Protein AF-A0A1L3JAL5-F1 (afdb_monomer_lite)

pLDDT: mean 81.58, std 18.2, range [36.97, 97.19]

Secondary structure (DSSP, 8-state):
------PPP-----------------------SPPPHHHHHHHHHHHHHHHHHHHHHTT-TTGGGS--HHHHHHHHHHHHHHHHHHHH---HHHHHHHHHHHHHHHHHHHHH-TTHHHHHHHHHHHHHHHHHHHHHHHHHHHHHHHHHHHHHHHHHHHHHHH--

Radius of gyration: 27.1 Å; chains: 1; bounding box: 84×47×68 Å

Foldseek 3Di:
DDDDDDDDDDDDDDPPPPPPPDPPPPPPDPPPDDDDPVLLLLLLLLLLLVVLLVCVVVVPPLSVVDDNSVPLSVVLNVLSLVVSCVVSVDDSVVSVVSSVVSNVVLVVCLVVDPPSSVVSVVSNVVSVVVSVVSVVVVVVVVVVVVVVVVVVVVVVVVVVVVPD

Sequence (164 aa):
MMILKTFIAALSLFPMAMQSNQTAGDAAPIISKPLTAAQQEKIYCVASIALVAAEQDRGIASALKYHDMRGEGKKWIGFAGEELMRETGEPREIIALYFKEAAEHLQRTSIDNANAQAYLDGQMDKCTKLMRTDLARDAEIQAQIEAQNEAAGDALAHEEEVNP

Organism: NCBI:txid1913578

Structure (mmCIF, N/CA/C/O backbone):
data_AF-A0A1L3JAL5-F1
#
_entry.id   AF-A0A1L3JAL5-F1
#
loop_
_atom_site.group_PDB
_atom_site.id
_atom_site.type_symbol
_atom_site.label_atom_id
_atom_site.label_alt_id
_atom_site.label_comp_id
_atom_site.label_asym_id
_atom_site.label_entity_id
_atom_site.label_seq_id
_atom_site.pdbx_PDB_ins_code
_atom_site.Cartn_x
_atom_site.Cartn_y
_atom_site.Cartn_z
_atom_site.occupancy
_atom_site.B_iso_or_equiv
_atom_site.auth_seq_id
_atom_site.auth_comp_id
_atom_site.auth_asym_id
_atom_site.auth_atom_id
_atom_site.pdbx_PDB_model_num
ATOM 1 N N . MET A 1 1 ? -68.517 -27.765 -14.836 1.00 37.94 1 MET A N 1
ATOM 2 C CA . MET A 1 1 ? -67.525 -27.854 -15.933 1.00 37.94 1 MET A CA 1
ATOM 3 C C . MET A 1 1 ? -68.025 -26.983 -17.078 1.00 37.94 1 MET A C 1
ATOM 5 O O . MET A 1 1 ? -69.144 -27.216 -17.491 1.00 37.94 1 MET A O 1
ATOM 9 N N . MET A 1 2 ? -67.357 -25.978 -17.634 1.00 38.16 2 MET A N 1
ATOM 10 C CA . MET A 1 2 ? -66.197 -25.156 -17.283 1.00 38.16 2 MET A CA 1
ATOM 11 C C . MET A 1 2 ? -66.199 -24.016 -18.340 1.00 38.16 2 MET A C 1
ATOM 13 O O . MET A 1 2 ? -66.322 -24.316 -19.520 1.00 38.16 2 MET A O 1
ATOM 17 N N . ILE A 1 3 ? -66.112 -22.752 -17.892 1.00 46.41 3 ILE A N 1
ATOM 18 C CA . ILE A 1 3 ? -65.303 -21.639 -18.458 1.00 46.41 3 ILE A CA 1
ATOM 19 C C . ILE A 1 3 ? -65.584 -21.281 -19.938 1.00 46.41 3 ILE A C 1
ATOM 21 O O . ILE A 1 3 ? -65.122 -21.951 -20.849 1.00 46.41 3 ILE A O 1
ATOM 25 N N . LEU A 1 4 ? -66.437 -20.308 -20.279 1.00 36.97 4 LEU A N 1
ATOM 26 C CA . LEU A 1 4 ? -66.393 -18.846 -20.066 1.00 36.97 4 LEU A CA 1
ATOM 27 C C . LEU A 1 4 ? -65.267 -18.101 -20.825 1.00 36.97 4 LEU A C 1
ATOM 29 O O . LEU A 1 4 ? -64.168 -17.924 -20.319 1.00 36.97 4 LEU A O 1
ATOM 33 N N . LYS A 1 5 ? -65.677 -17.569 -21.988 1.00 42.06 5 LYS A N 1
ATOM 34 C CA . LYS A 1 5 ? -65.348 -16.265 -22.602 1.00 42.06 5 LYS A CA 1
ATOM 35 C C . LYS A 1 5 ? -63.899 -15.980 -23.019 1.00 42.06 5 LYS A C 1
ATOM 37 O O . LYS A 1 5 ? -63.065 -15.520 -22.252 1.00 42.06 5 LYS A O 1
ATOM 42 N N . THR A 1 6 ? -63.717 -16.113 -24.330 1.00 51.53 6 THR A N 1
ATOM 43 C CA . THR A 1 6 ? -62.989 -15.232 -25.254 1.00 51.53 6 THR A CA 1
ATOM 44 C C . THR A 1 6 ? -62.647 -13.857 -24.660 1.00 51.53 6 THR A C 1
ATOM 46 O O . THR A 1 6 ? -63.522 -13.003 -24.507 1.00 51.53 6 THR A O 1
ATOM 49 N N . PHE A 1 7 ? -61.368 -13.634 -24.352 1.00 47.28 7 PHE A N 1
ATOM 50 C CA . PHE A 1 7 ? -60.843 -12.310 -24.025 1.00 47.28 7 PHE A CA 1
ATOM 51 C C . PHE A 1 7 ? -60.511 -11.557 -25.313 1.00 47.28 7 PHE A C 1
ATOM 53 O O . PHE A 1 7 ? -59.681 -11.976 -26.118 1.00 47.28 7 PHE A O 1
ATOM 60 N N . ILE A 1 8 ? -61.229 -10.452 -25.492 1.00 49.31 8 ILE A N 1
ATOM 61 C CA . ILE A 1 8 ? -61.067 -9.461 -26.548 1.00 49.31 8 ILE A CA 1
ATOM 62 C C . ILE A 1 8 ? -59.840 -8.602 -26.238 1.00 49.31 8 ILE A C 1
ATOM 64 O O . ILE A 1 8 ? -59.616 -8.187 -25.101 1.00 49.31 8 ILE A O 1
ATOM 68 N N . ALA A 1 9 ? -59.073 -8.347 -27.293 1.00 46.75 9 ALA A N 1
ATOM 69 C CA . ALA A 1 9 ? -57.946 -7.440 -27.348 1.00 46.75 9 ALA A CA 1
ATOM 70 C C . ALA A 1 9 ? -58.306 -6.028 -26.859 1.00 46.75 9 ALA A C 1
ATOM 72 O O . ALA A 1 9 ? -59.256 -5.415 -27.341 1.00 46.75 9 ALA A O 1
ATOM 73 N N . ALA A 1 10 ? -57.478 -5.481 -25.975 1.00 48.25 10 ALA A N 1
ATOM 74 C CA . ALA A 1 10 ? -57.377 -4.048 -25.747 1.00 48.25 10 ALA A CA 1
ATOM 75 C C . ALA A 1 10 ? -55.887 -3.702 -25.649 1.00 48.25 10 ALA A C 1
ATOM 77 O O . ALA A 1 10 ? -55.278 -3.782 -24.586 1.00 48.25 10 ALA A O 1
ATOM 78 N N . LEU A 1 11 ? -55.299 -3.377 -26.805 1.00 49.72 11 LEU A N 1
ATOM 79 C CA . LEU A 1 11 ? -54.024 -2.674 -26.897 1.00 49.72 11 LEU A CA 1
ATOM 80 C C . LEU A 1 11 ? -54.200 -1.289 -26.260 1.00 49.72 11 LEU A C 1
ATOM 82 O O . LEU A 1 11 ? -54.747 -0.382 -26.885 1.00 49.72 11 LEU A O 1
ATOM 86 N N . SER A 1 12 ? -53.734 -1.122 -25.026 1.00 48.75 12 SER A N 1
ATOM 87 C CA . SER A 1 12 ? -53.469 0.193 -24.451 1.00 48.75 12 SER A CA 1
ATOM 88 C C . SER A 1 12 ? -52.024 0.587 -24.753 1.00 48.75 12 SER A C 1
ATOM 90 O O . SER A 1 12 ? -51.060 -0.024 -24.296 1.00 48.75 12 SER A O 1
ATOM 92 N N . LEU A 1 13 ? -51.902 1.628 -25.574 1.00 55.03 13 LEU A N 1
ATOM 93 C CA . LEU A 1 13 ? -50.692 2.403 -25.805 1.00 55.03 13 LEU A CA 1
ATOM 94 C C . LEU A 1 13 ? -50.213 3.004 -24.477 1.00 55.03 13 LEU A C 1
ATOM 96 O O . LEU A 1 13 ? -50.735 4.023 -24.030 1.00 55.03 13 LEU A O 1
ATOM 100 N N . PHE A 1 14 ? -49.209 2.389 -23.859 1.00 53.28 14 PHE A N 1
ATOM 101 C CA . PHE A 1 14 ? -48.370 3.065 -22.876 1.00 53.28 14 PHE A CA 1
ATOM 102 C C . PHE A 1 14 ? -47.156 3.649 -23.606 1.00 53.28 14 PHE A C 1
ATOM 104 O O . PHE A 1 14 ? -46.330 2.880 -24.103 1.00 53.28 14 PHE A O 1
ATOM 111 N N . PRO A 1 15 ? -46.992 4.982 -23.681 1.00 47.75 15 PRO A N 1
ATOM 112 C CA . PRO A 1 15 ? -45.692 5.545 -23.984 1.00 47.75 15 PRO A CA 1
ATOM 113 C C . PRO A 1 15 ? -44.798 5.287 -22.766 1.00 47.75 15 PRO A C 1
ATOM 115 O O . PRO A 1 15 ? -44.938 5.923 -21.722 1.00 47.75 15 PRO A O 1
ATOM 118 N N . MET A 1 16 ? -43.888 4.321 -22.887 1.00 52.97 16 MET A N 1
ATOM 119 C CA . MET A 1 16 ? -42.738 4.207 -21.994 1.00 52.97 16 MET A CA 1
ATOM 120 C C . MET A 1 16 ? -41.869 5.447 -22.225 1.00 52.97 16 MET A C 1
ATOM 122 O O . MET A 1 16 ? -41.031 5.487 -23.124 1.00 52.97 16 MET A O 1
ATOM 126 N N . ALA A 1 17 ? -42.098 6.494 -21.435 1.00 52.72 17 ALA A N 1
ATOM 127 C CA . ALA A 1 17 ? -41.107 7.537 -21.252 1.00 52.72 17 ALA A CA 1
ATOM 128 C C . ALA A 1 17 ? -39.913 6.894 -20.535 1.00 52.72 17 ALA A C 1
ATOM 130 O O . ALA A 1 17 ? -39.958 6.632 -19.335 1.00 52.72 17 ALA A O 1
ATOM 131 N N . MET A 1 18 ? -38.861 6.597 -21.297 1.00 55.19 18 MET A N 1
ATOM 132 C CA . MET A 1 18 ? -37.518 6.336 -20.786 1.00 55.19 18 MET A CA 1
ATOM 133 C C . MET A 1 18 ? -37.082 7.558 -19.967 1.00 55.19 18 MET A C 1
ATOM 135 O O . MET A 1 18 ? -36.601 8.543 -20.521 1.00 55.19 18 MET A O 1
ATOM 139 N N . GLN A 1 19 ? -37.282 7.531 -18.650 1.00 47.56 19 GLN A N 1
ATOM 140 C CA . GLN A 1 19 ? -36.637 8.480 -17.749 1.00 47.56 19 GLN A CA 1
ATOM 141 C C . GLN A 1 19 ? -35.174 8.053 -17.610 1.00 47.56 19 GLN A C 1
ATOM 143 O O . GLN A 1 19 ? -34.798 7.241 -16.769 1.00 47.56 19 GLN A O 1
ATOM 148 N N . SER A 1 20 ? -34.348 8.585 -18.504 1.00 47.59 20 SER A N 1
ATOM 149 C CA . SER A 1 20 ? -32.899 8.604 -18.384 1.00 47.59 20 SER A CA 1
ATOM 150 C C . SER A 1 20 ? -32.518 9.478 -17.188 1.00 47.59 20 SER A C 1
ATOM 152 O O . SER A 1 20 ? -32.327 10.683 -17.335 1.00 47.59 20 SER A O 1
ATOM 154 N N . ASN A 1 21 ? -32.406 8.888 -15.998 1.00 47.84 21 ASN A N 1
ATOM 155 C CA . ASN A 1 21 ? -31.746 9.546 -14.874 1.00 47.84 21 ASN A CA 1
ATOM 156 C C . ASN A 1 21 ? -30.228 9.370 -15.034 1.00 47.84 21 ASN A C 1
ATOM 158 O O . ASN A 1 21 ? -29.596 8.578 -14.343 1.00 47.84 21 ASN A O 1
ATOM 162 N N . GLN A 1 22 ? -29.665 10.043 -16.035 1.00 52.12 22 GLN A N 1
ATOM 163 C CA . GLN A 1 22 ? -28.223 10.160 -16.219 1.00 52.12 22 GLN A CA 1
ATOM 164 C C . GLN A 1 22 ? -27.831 11.613 -15.981 1.00 52.12 22 GLN A C 1
ATOM 166 O O . GLN A 1 22 ? -27.620 12.377 -16.917 1.00 52.12 22 GLN A O 1
ATOM 171 N N . THR A 1 23 ? -27.711 11.998 -14.715 1.00 44.84 23 THR A N 1
ATOM 172 C CA . THR A 1 23 ? -26.739 13.028 -14.354 1.00 44.84 23 THR A CA 1
ATOM 173 C C . THR A 1 23 ? -25.432 12.306 -14.075 1.00 44.84 23 THR A C 1
ATOM 175 O O . THR A 1 23 ? -25.099 11.999 -12.932 1.00 44.84 23 THR A O 1
ATOM 178 N N . ALA A 1 24 ? -24.721 11.981 -15.156 1.00 46.75 24 ALA A N 1
ATOM 179 C CA . ALA A 1 24 ? -23.288 11.768 -15.093 1.00 46.75 24 ALA A CA 1
ATOM 180 C C . ALA A 1 24 ? -22.681 13.095 -14.622 1.00 46.75 24 ALA A C 1
ATOM 182 O O . ALA A 1 24 ? -22.552 14.049 -15.388 1.00 46.75 24 ALA A O 1
ATOM 183 N N . GLY A 1 25 ? -22.421 13.184 -13.319 1.00 42.88 25 GLY A N 1
ATOM 184 C CA . GLY A 1 25 ? -21.579 14.219 -12.754 1.00 42.88 25 GLY A CA 1
ATOM 185 C C . GLY A 1 25 ? -20.157 13.955 -13.213 1.00 42.88 25 GLY A C 1
ATOM 186 O O . GLY A 1 25 ? -19.394 13.310 -12.508 1.00 42.88 25 GLY A O 1
ATOM 187 N N . ASP A 1 26 ? -19.819 14.456 -14.397 1.00 43.47 26 ASP A N 1
ATOM 188 C CA . ASP A 1 26 ? -18.454 14.553 -14.917 1.00 43.47 26 ASP A CA 1
ATOM 189 C C . ASP A 1 26 ? -17.714 15.719 -14.232 1.00 43.47 26 ASP A C 1
ATOM 191 O O . ASP A 1 26 ? -17.069 16.561 -14.853 1.00 43.47 26 ASP A O 1
ATOM 195 N N . ALA A 1 27 ? -17.873 15.823 -12.910 1.00 49.62 27 ALA A N 1
ATOM 196 C CA . ALA A 1 27 ? -16.993 16.640 -12.106 1.00 49.62 27 ALA A CA 1
ATOM 197 C C . ALA A 1 27 ? -15.739 15.800 -11.904 1.00 49.62 27 ALA A C 1
ATOM 199 O O . ALA A 1 27 ? -15.755 14.830 -11.142 1.00 49.62 27 ALA A O 1
ATOM 200 N N . ALA A 1 28 ? -14.668 16.159 -12.616 1.00 55.56 28 ALA A N 1
ATOM 201 C CA . ALA A 1 28 ? -13.343 15.659 -12.299 1.00 55.56 28 ALA A CA 1
ATOM 202 C C . ALA A 1 28 ? -13.156 15.765 -10.774 1.00 55.56 28 ALA A C 1
ATOM 204 O O . ALA A 1 28 ? -13.438 16.829 -10.208 1.00 55.56 28 ALA A O 1
ATOM 205 N N . PRO A 1 29 ? -12.776 14.672 -10.102 1.00 53.91 29 PRO A N 1
ATOM 206 C CA . PRO A 1 29 ? -12.691 14.644 -8.657 1.00 53.91 29 PRO A CA 1
ATOM 207 C C . PRO A 1 29 ? -11.795 15.776 -8.161 1.00 53.91 29 PRO A C 1
ATOM 209 O O . PRO A 1 29 ? -10.609 15.841 -8.483 1.00 53.91 29 PRO A O 1
ATOM 212 N N . ILE A 1 30 ? -12.388 16.709 -7.415 1.00 55.38 30 ILE A N 1
ATOM 213 C CA . ILE A 1 30 ? -11.647 17.814 -6.823 1.00 55.38 30 ILE A CA 1
ATOM 214 C C . ILE A 1 30 ? -10.854 17.213 -5.669 1.00 55.38 30 ILE A C 1
ATOM 216 O O . ILE A 1 30 ? -11.399 17.002 -4.591 1.00 55.38 30 ILE A O 1
ATOM 220 N N . ILE A 1 31 ? -9.576 16.919 -5.914 1.00 58.38 31 ILE A N 1
ATOM 221 C CA . ILE A 1 31 ? -8.588 16.642 -4.869 1.00 58.38 31 ILE A CA 1
ATOM 222 C C . ILE A 1 31 ? -8.575 17.870 -3.957 1.00 58.38 31 ILE A C 1
ATOM 224 O O . ILE A 1 31 ? -8.039 18.921 -4.314 1.00 58.38 31 ILE A O 1
ATOM 228 N N . SER A 1 32 ? -9.266 17.779 -2.821 1.00 60.47 32 SER A N 1
ATOM 229 C CA . SER A 1 32 ? -9.644 18.965 -2.053 1.00 60.47 32 SER A CA 1
ATOM 230 C C . SER A 1 32 ? -8.508 19.451 -1.155 1.00 60.47 32 SER A C 1
ATOM 232 O O . SER A 1 32 ? -8.491 20.616 -0.747 1.00 60.47 32 SER A O 1
ATOM 234 N N . LYS A 1 33 ? -7.534 18.575 -0.864 1.00 71.25 33 LYS A N 1
ATOM 235 C CA . LYS A 1 33 ? -6.388 18.869 0.001 1.00 71.25 33 LYS A CA 1
ATOM 236 C C . LYS A 1 33 ? -5.100 18.216 -0.506 1.00 71.25 33 LYS A C 1
ATOM 238 O O . LYS A 1 33 ? -5.127 17.066 -0.942 1.00 71.25 33 LYS A O 1
ATOM 243 N N . PRO A 1 34 ? -3.953 18.910 -0.404 1.00 83.31 34 PRO A N 1
ATOM 244 C CA . PRO A 1 34 ? -2.664 18.306 -0.703 1.00 83.31 34 PRO A CA 1
ATOM 245 C C . PRO A 1 34 ? -2.356 17.183 0.295 1.00 83.31 34 PRO A C 1
ATOM 247 O O . PRO A 1 34 ? -2.468 17.364 1.508 1.00 83.31 34 PRO A O 1
ATOM 250 N N . LEU A 1 35 ? -1.940 16.031 -0.231 1.00 90.75 35 LEU A N 1
ATOM 251 C CA . LEU A 1 35 ? -1.523 14.877 0.562 1.00 90.75 35 LEU A CA 1
ATOM 252 C C . LEU A 1 35 ? -0.208 15.166 1.293 1.00 90.75 35 LEU A C 1
ATOM 254 O O . LEU A 1 35 ? 0.718 15.740 0.713 1.00 90.75 35 LEU A O 1
ATOM 258 N N . THR A 1 36 ? -0.092 14.708 2.538 1.00 95.56 36 THR A N 1
ATOM 259 C CA . THR A 1 36 ? 1.182 14.730 3.272 1.00 95.56 36 THR A CA 1
ATOM 260 C C . THR A 1 36 ? 2.184 13.742 2.668 1.00 95.56 36 THR A C 1
ATOM 262 O O . THR A 1 36 ? 1.802 12.809 1.961 1.00 95.56 36 THR A O 1
ATOM 265 N N . ALA A 1 37 ? 3.475 13.894 2.980 1.00 94.75 37 ALA A N 1
ATOM 266 C CA . ALA A 1 37 ? 4.508 12.973 2.496 1.00 94.75 37 ALA A CA 1
ATOM 267 C C . ALA A 1 37 ? 4.232 11.510 2.898 1.00 94.75 37 ALA A C 1
ATOM 269 O O . ALA A 1 37 ? 4.385 10.611 2.077 1.00 94.75 37 ALA A O 1
ATOM 270 N N . ALA A 1 38 ? 3.749 11.278 4.124 1.00 94.75 38 ALA A N 1
ATOM 271 C CA . ALA A 1 38 ? 3.401 9.939 4.599 1.00 94.75 38 ALA A CA 1
ATOM 272 C C . ALA A 1 38 ? 2.200 9.343 3.842 1.00 94.75 38 ALA A C 1
ATOM 274 O O . ALA A 1 38 ? 2.194 8.159 3.514 1.00 94.75 38 ALA A O 1
ATOM 275 N N . GLN A 1 39 ? 1.198 10.164 3.514 1.00 96.06 39 GLN A N 1
ATOM 276 C CA . GLN A 1 39 ? 0.037 9.726 2.731 1.00 96.06 39 GLN A CA 1
ATOM 277 C C . GLN A 1 39 ? 0.432 9.385 1.294 1.00 96.06 39 GLN A C 1
ATOM 279 O O . GLN A 1 39 ? 0.024 8.348 0.776 1.00 96.06 39 GLN A O 1
ATOM 284 N N . GLN A 1 40 ? 1.269 10.220 0.672 1.00 95.56 40 GLN A N 1
ATOM 285 C CA . GLN A 1 40 ? 1.818 9.956 -0.660 1.00 95.56 40 GLN A CA 1
ATOM 286 C C .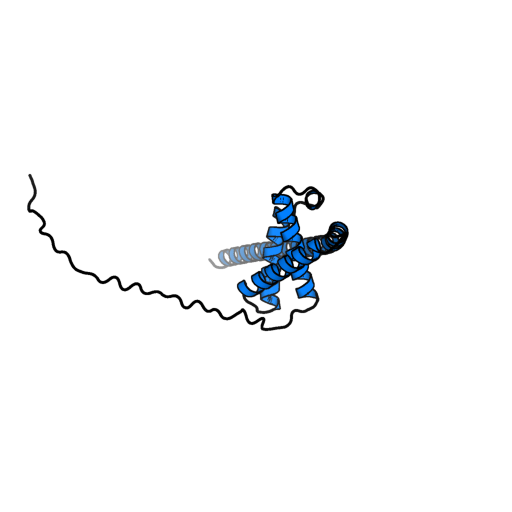 GLN A 1 40 ? 2.630 8.656 -0.677 1.00 95.56 40 GLN A C 1
ATOM 288 O O . GLN A 1 40 ? 2.447 7.833 -1.571 1.00 95.56 40 GLN A O 1
ATOM 293 N N . GLU A 1 41 ? 3.477 8.434 0.332 1.00 95.38 41 GLU A N 1
ATOM 294 C CA . GLU A 1 41 ? 4.246 7.196 0.477 1.00 95.38 41 GLU A CA 1
ATOM 295 C C . GLU A 1 41 ? 3.331 5.973 0.636 1.00 95.38 41 GLU A C 1
ATOM 297 O O . GLU A 1 41 ? 3.518 4.975 -0.062 1.00 95.38 41 GLU A O 1
ATOM 302 N N . LYS A 1 42 ? 2.299 6.057 1.487 1.00 97.00 42 LYS A N 1
ATOM 303 C CA . LYS A 1 42 ? 1.325 4.971 1.674 1.00 97.00 42 LYS A CA 1
ATOM 304 C C . LYS A 1 42 ? 0.586 4.647 0.372 1.00 97.00 42 LYS A C 1
ATOM 306 O O . LYS A 1 42 ? 0.504 3.478 0.001 1.00 97.00 42 LYS A O 1
ATOM 311 N N . ILE A 1 43 ? 0.123 5.664 -0.359 1.00 96.75 43 ILE A N 1
ATOM 312 C CA . ILE A 1 43 ? -0.517 5.522 -1.679 1.00 96.75 43 ILE A CA 1
ATOM 313 C C . ILE A 1 43 ? 0.422 4.840 -2.678 1.00 96.75 43 ILE A C 1
ATOM 315 O O . ILE A 1 43 ?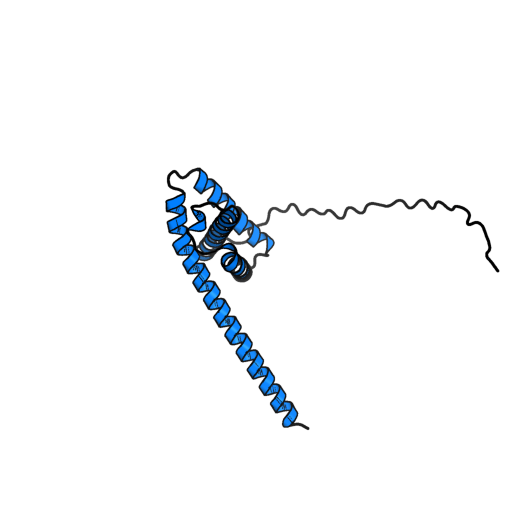 0.027 3.895 -3.363 1.00 96.75 43 ILE A O 1
ATOM 319 N N . TYR A 1 44 ? 1.679 5.276 -2.731 1.00 95.19 44 TYR A N 1
ATOM 320 C CA . TYR A 1 44 ? 2.677 4.706 -3.628 1.00 95.19 44 TYR A CA 1
ATOM 321 C C . TYR A 1 44 ? 2.989 3.242 -3.299 1.00 95.19 44 TYR A C 1
ATOM 323 O O . TYR A 1 44 ? 3.136 2.402 -4.193 1.00 95.19 44 TYR A O 1
ATOM 331 N N . CYS A 1 45 ? 3.044 2.909 -2.010 1.00 96.94 45 CYS A N 1
ATOM 332 C CA . CYS A 1 45 ? 3.263 1.543 -1.572 1.00 96.94 45 CYS A CA 1
ATOM 333 C C . CYS A 1 45 ? 2.071 0.626 -1.831 1.00 96.94 45 CYS A C 1
ATOM 335 O O . CYS A 1 45 ? 2.277 -0.502 -2.278 1.00 96.94 45 CYS A O 1
ATOM 337 N N . VAL A 1 46 ? 0.842 1.110 -1.642 1.00 97.19 46 VAL A N 1
ATOM 338 C CA . VAL A 1 46 ? -0.370 0.394 -2.061 1.00 97.19 46 VAL A CA 1
ATOM 339 C C . VAL A 1 46 ? -0.305 0.063 -3.551 1.00 97.19 46 VAL A C 1
ATOM 341 O O . VAL A 1 46 ? -0.491 -1.092 -3.932 1.00 97.19 46 VAL A O 1
ATOM 344 N N . ALA A 1 47 ? 0.022 1.045 -4.390 1.00 95.12 47 ALA A N 1
ATOM 345 C CA . ALA A 1 47 ? 0.120 0.845 -5.830 1.00 95.12 47 ALA A CA 1
ATOM 346 C C . ALA A 1 47 ? 1.227 -0.154 -6.222 1.00 95.12 47 ALA A C 1
ATOM 348 O O . ALA A 1 47 ? 1.007 -1.009 -7.080 1.00 95.12 47 ALA A O 1
ATOM 349 N N . SER A 1 48 ? 2.386 -0.100 -5.558 1.00 94.25 48 SER A N 1
ATOM 350 C CA . SER A 1 48 ? 3.498 -1.038 -5.786 1.00 94.25 48 SER A CA 1
ATOM 351 C C . SER A 1 48 ? 3.106 -2.479 -5.444 1.00 94.25 48 SER A C 1
ATOM 353 O O . SER A 1 48 ? 3.342 -3.394 -6.232 1.00 94.25 48 SER A O 1
ATOM 355 N N . ILE A 1 49 ? 2.446 -2.681 -4.299 1.00 95.56 49 ILE A N 1
ATOM 356 C CA . ILE A 1 49 ? 1.977 -4.002 -3.864 1.00 95.56 49 ILE A CA 1
ATOM 357 C C . ILE A 1 49 ? 0.887 -4.531 -4.800 1.00 95.56 49 ILE A C 1
ATOM 359 O O . ILE A 1 49 ? 0.928 -5.701 -5.179 1.00 95.56 49 ILE A O 1
ATOM 363 N N . ALA A 1 50 ? -0.054 -3.680 -5.218 1.00 93.62 50 ALA A N 1
ATOM 364 C CA . ALA A 1 50 ? -1.097 -4.053 -6.168 1.00 93.62 50 ALA A CA 1
ATOM 365 C C . ALA A 1 50 ? -0.517 -4.478 -7.528 1.00 93.62 50 ALA A C 1
ATOM 367 O O . ALA A 1 50 ? -0.968 -5.468 -8.105 1.00 93.62 50 ALA A O 1
ATOM 368 N N . LEU A 1 51 ? 0.508 -3.770 -8.018 1.00 91.19 51 LEU A N 1
ATOM 369 C CA . LEU A 1 51 ? 1.203 -4.126 -9.253 1.00 91.19 51 LEU A CA 1
ATOM 370 C C . LEU A 1 51 ? 1.883 -5.494 -9.132 1.00 91.19 51 LEU A C 1
ATOM 372 O O . LEU A 1 51 ? 1.665 -6.357 -9.980 1.00 91.19 51 LEU A O 1
ATOM 376 N N . VAL A 1 52 ? 2.638 -5.726 -8.053 1.00 93.06 52 VAL A N 1
ATOM 377 C CA . VAL A 1 52 ? 3.283 -7.025 -7.806 1.00 93.06 52 VAL A CA 1
ATOM 378 C C . VAL A 1 52 ? 2.250 -8.144 -7.683 1.00 93.06 52 VAL A C 1
ATOM 380 O O . VAL A 1 52 ? 2.437 -9.198 -8.283 1.00 93.06 52 VAL A O 1
ATOM 383 N N . ALA A 1 53 ? 1.141 -7.930 -6.971 1.00 94.12 53 ALA A N 1
ATOM 384 C CA . ALA A 1 53 ? 0.068 -8.918 -6.868 1.00 94.12 53 ALA A CA 1
ATOM 385 C C . ALA A 1 53 ? -0.513 -9.276 -8.249 1.00 94.12 53 ALA A C 1
ATOM 387 O O . ALA A 1 53 ? -0.649 -10.456 -8.575 1.00 94.12 53 ALA A O 1
ATOM 388 N N . ALA A 1 54 ? -0.771 -8.276 -9.098 1.00 92.06 54 ALA A N 1
ATOM 389 C CA . ALA A 1 54 ? -1.251 -8.494 -10.462 1.00 92.06 54 ALA A CA 1
ATOM 390 C C . ALA A 1 54 ? -0.219 -9.225 -11.345 1.00 92.06 54 ALA A C 1
ATOM 392 O O . ALA A 1 54 ? -0.574 -10.041 -12.197 1.00 92.06 54 ALA A O 1
ATOM 393 N N . GLU A 1 55 ? 1.074 -8.963 -11.157 1.00 92.31 55 GLU A N 1
ATOM 394 C CA . GLU A 1 55 ? 2.145 -9.690 -11.840 1.00 92.31 55 GLU A CA 1
ATOM 395 C C . GLU A 1 55 ? 2.290 -11.135 -11.337 1.00 92.31 55 GLU A C 1
ATOM 397 O O . GLU A 1 55 ? 2.544 -12.039 -12.139 1.00 92.31 55 GLU A O 1
ATOM 402 N N . GLN A 1 56 ? 2.066 -11.383 -10.043 1.00 94.31 56 GLN A N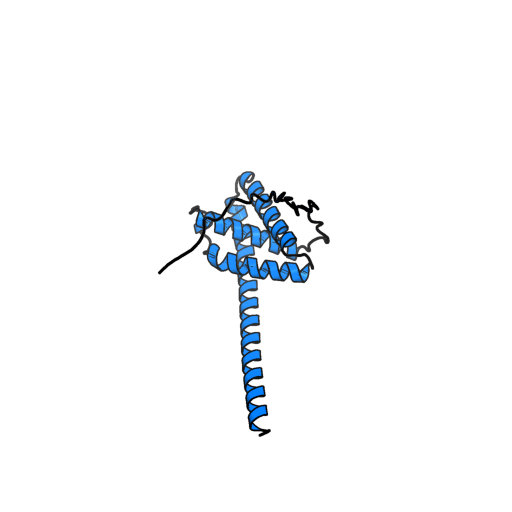 1
ATOM 403 C CA . GLN A 1 56 ? 2.008 -12.729 -9.466 1.00 94.31 56 GLN A CA 1
ATOM 404 C C . GLN A 1 56 ? 0.819 -13.526 -10.012 1.00 94.31 56 GLN A C 1
ATOM 406 O O . GLN A 1 56 ? 0.980 -14.706 -10.327 1.00 94.31 56 GLN A O 1
ATOM 411 N N . ASP A 1 57 ? -0.348 -12.897 -10.185 1.00 94.56 57 ASP A N 1
ATOM 412 C CA . ASP A 1 57 ? -1.514 -13.509 -10.845 1.00 94.56 57 ASP A CA 1
ATOM 413 C C . ASP A 1 57 ? -1.214 -13.907 -12.295 1.00 94.56 57 ASP A C 1
ATOM 415 O O . ASP A 1 57 ? -1.674 -14.940 -12.781 1.00 94.56 57 ASP A O 1
ATOM 419 N N . ARG A 1 58 ? -0.386 -13.116 -12.983 1.00 93.88 58 ARG A N 1
ATOM 420 C CA . ARG A 1 58 ? 0.075 -13.388 -14.353 1.00 93.88 58 ARG A CA 1
ATOM 421 C C . ARG A 1 58 ? 1.252 -14.367 -14.426 1.00 93.88 58 ARG A C 1
ATOM 423 O O . ARG A 1 58 ? 1.689 -14.690 -15.528 1.00 93.88 58 ARG A O 1
ATOM 430 N N . GLY A 1 59 ? 1.783 -14.822 -13.290 1.00 94.25 59 GLY A N 1
ATOM 431 C CA . GLY A 1 59 ? 2.917 -15.746 -13.232 1.00 94.25 59 GLY A CA 1
ATOM 432 C C . GLY A 1 59 ? 4.254 -15.136 -13.670 1.00 94.25 59 GLY A C 1
ATOM 433 O O . GLY A 1 59 ? 5.133 -15.857 -14.141 1.00 94.25 59 GLY A O 1
ATOM 434 N N . ILE A 1 60 ? 4.426 -13.816 -13.545 1.00 91.25 60 ILE A N 1
ATOM 435 C CA . ILE A 1 60 ? 5.672 -13.140 -13.919 1.00 91.25 60 ILE A CA 1
ATOM 436 C C . ILE A 1 60 ? 6.785 -13.522 -12.933 1.00 91.25 60 ILE A C 1
ATOM 438 O O . ILE A 1 60 ? 6.701 -13.260 -11.735 1.00 91.25 60 ILE A O 1
ATOM 442 N N . ALA A 1 61 ? 7.864 -14.119 -13.447 1.00 90.50 61 ALA A N 1
ATOM 443 C CA . ALA A 1 61 ? 8.924 -14.712 -12.629 1.00 90.50 61 ALA A CA 1
ATOM 444 C C . ALA A 1 61 ? 9.618 -13.729 -11.669 1.00 90.50 61 ALA A C 1
ATOM 446 O O . ALA A 1 61 ? 10.057 -14.137 -10.596 1.00 90.50 61 ALA A O 1
ATOM 447 N N . SER A 1 62 ? 9.734 -12.447 -12.028 1.00 88.19 62 SER A N 1
ATOM 448 C CA . SER A 1 62 ? 10.283 -11.425 -11.130 1.00 88.19 62 SER A CA 1
ATOM 449 C C . SER A 1 62 ? 9.377 -11.157 -9.928 1.00 88.19 62 SER A C 1
ATOM 451 O O . SER A 1 62 ? 9.877 -11.085 -8.809 1.00 88.19 62 SER A O 1
ATOM 453 N N . ALA A 1 63 ? 8.061 -11.085 -10.132 1.00 91.19 63 ALA A N 1
ATOM 454 C CA . ALA A 1 63 ? 7.085 -10.824 -9.076 1.00 91.19 63 ALA A CA 1
ATOM 455 C C . ALA A 1 63 ? 6.908 -12.011 -8.115 1.00 91.19 63 ALA A C 1
ATOM 457 O O . ALA A 1 63 ? 6.645 -11.832 -6.925 1.00 91.19 63 ALA A O 1
ATOM 458 N N . LEU A 1 64 ? 7.113 -13.237 -8.607 1.00 92.94 64 LEU A N 1
ATOM 459 C CA . LEU A 1 64 ? 7.062 -14.459 -7.795 1.00 92.94 64 LEU A CA 1
ATOM 460 C C . LEU A 1 64 ? 8.220 -14.583 -6.785 1.00 92.94 64 LEU A C 1
ATOM 462 O O . LEU A 1 64 ? 8.201 -15.488 -5.956 1.00 92.94 64 LEU A O 1
ATOM 466 N N . LYS A 1 65 ? 9.226 -13.699 -6.838 1.00 91.38 65 LYS A N 1
ATOM 467 C CA . LYS A 1 65 ? 10.306 -13.640 -5.838 1.00 91.38 65 LYS A CA 1
ATOM 468 C C . LYS A 1 65 ? 9.864 -12.983 -4.531 1.00 91.38 65 LYS A C 1
ATOM 470 O O . LYS A 1 65 ? 10.468 -13.238 -3.491 1.00 91.38 65 LYS A O 1
ATOM 475 N N . TYR A 1 66 ? 8.854 -12.116 -4.586 1.00 89.75 66 TYR A N 1
ATOM 476 C CA . TYR A 1 66 ? 8.283 -11.501 -3.395 1.00 89.75 66 TYR A CA 1
ATOM 477 C C . TYR A 1 66 ? 7.365 -12.491 -2.669 1.00 89.75 66 TYR A C 1
ATOM 479 O O . TYR A 1 66 ? 6.918 -13.486 -3.240 1.00 89.75 66 TYR A O 1
ATOM 487 N N . HIS A 1 67 ? 7.056 -12.198 -1.404 1.00 88.94 67 HIS A N 1
ATOM 488 C CA . HIS A 1 67 ? 6.006 -12.919 -0.681 1.00 88.94 67 HIS A CA 1
ATOM 489 C C . HIS A 1 67 ? 4.655 -12.800 -1.417 1.00 88.94 67 HIS A C 1
ATOM 491 O O . HIS A 1 67 ? 4.491 -11.918 -2.260 1.00 88.94 67 HIS A O 1
ATOM 497 N N . ASP A 1 68 ? 3.692 -13.677 -1.124 1.00 89.69 68 ASP A N 1
ATOM 498 C CA . ASP A 1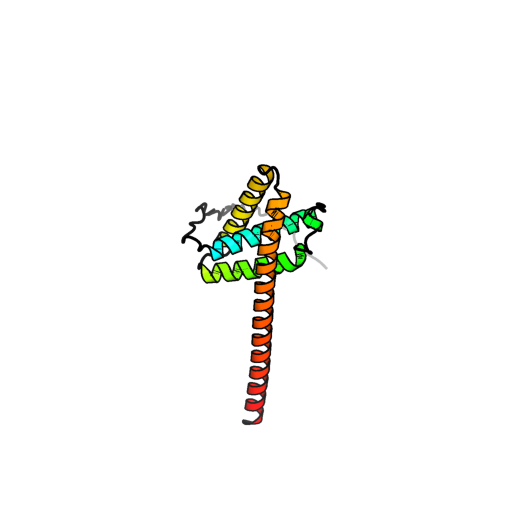 68 ? 2.385 -13.647 -1.790 1.00 89.69 68 ASP A CA 1
ATOM 499 C C . ASP A 1 68 ? 1.623 -12.357 -1.447 1.00 89.69 68 ASP A C 1
ATOM 501 O O . ASP A 1 68 ? 1.095 -12.188 -0.347 1.00 89.69 68 ASP A O 1
ATOM 505 N N . MET A 1 69 ? 1.570 -11.436 -2.409 1.00 94.00 69 MET A N 1
ATOM 506 C CA . MET A 1 69 ? 0.931 -10.131 -2.260 1.00 94.00 69 MET A CA 1
ATOM 507 C C . MET A 1 69 ? -0.565 -10.174 -2.588 1.00 94.00 69 MET A C 1
ATOM 509 O O . MET A 1 69 ? -1.281 -9.220 -2.293 1.00 94.00 69 MET A O 1
ATOM 513 N N . ARG A 1 70 ? -1.081 -11.269 -3.157 1.00 92.38 70 ARG A N 1
ATOM 514 C CA . ARG A 1 70 ? -2.501 -11.374 -3.544 1.00 92.38 70 ARG A CA 1
ATOM 515 C C . ARG A 1 70 ? -3.415 -11.443 -2.325 1.00 92.38 70 ARG A C 1
ATOM 517 O O . ARG A 1 70 ? -4.509 -10.882 -2.331 1.00 92.38 70 ARG A O 1
ATOM 524 N N . GLY A 1 71 ? -2.957 -12.126 -1.275 1.00 91.75 71 GLY A N 1
ATOM 525 C CA . GLY A 1 71 ? -3.673 -12.260 -0.008 1.00 91.75 71 GLY A CA 1
ATOM 526 C C . GLY A 1 71 ? -3.447 -11.070 0.921 1.00 91.75 71 GLY A C 1
ATOM 527 O O . GLY A 1 71 ? -4.375 -10.310 1.201 1.00 91.75 71 GLY A O 1
ATOM 528 N N . GLU A 1 72 ? -2.213 -10.914 1.410 1.00 90.69 72 GLU A N 1
ATOM 529 C CA . GLU A 1 72 ? -1.864 -9.864 2.380 1.00 90.69 72 GLU A CA 1
ATOM 530 C C . GLU A 1 72 ? -2.043 -8.461 1.799 1.00 90.69 72 GLU A C 1
ATOM 532 O O . GLU A 1 72 ? -2.634 -7.599 2.449 1.00 90.69 72 GLU A O 1
ATOM 537 N N . GLY A 1 73 ? -1.631 -8.256 0.544 1.00 93.06 73 GLY A N 1
ATOM 538 C CA . GLY A 1 73 ? -1.785 -6.973 -0.132 1.00 93.06 73 GLY A CA 1
ATOM 539 C C . GLY A 1 73 ? -3.247 -6.557 -0.242 1.00 93.06 73 GLY A C 1
ATOM 540 O O . GLY A 1 73 ? -3.578 -5.420 0.072 1.00 93.06 73 GLY A O 1
ATOM 541 N N . LYS A 1 74 ? -4.162 -7.477 -0.575 1.00 92.44 74 LYS A N 1
ATOM 542 C CA . LYS A 1 74 ? -5.601 -7.165 -0.631 1.00 92.44 74 LYS A CA 1
ATOM 543 C C . LYS A 1 74 ? -6.155 -6.708 0.721 1.00 92.44 74 LYS A C 1
ATOM 545 O O . LYS A 1 74 ? -6.937 -5.759 0.755 1.00 92.44 74 LYS A O 1
ATOM 550 N N . LYS A 1 75 ? -5.763 -7.369 1.817 1.00 93.81 75 LYS A N 1
ATOM 551 C CA . LYS A 1 75 ? -6.169 -6.968 3.175 1.00 93.81 75 LYS A CA 1
ATOM 552 C C . LYS A 1 75 ? -5.663 -5.565 3.492 1.00 93.81 75 LYS A C 1
ATOM 554 O O . LYS A 1 75 ? -6.441 -4.705 3.894 1.00 93.81 75 LYS A O 1
ATOM 559 N N . TRP A 1 76 ? -4.380 -5.321 3.239 1.00 95.50 76 TRP A N 1
ATOM 560 C CA . TRP A 1 76 ? -3.768 -4.036 3.543 1.00 95.50 76 TRP A CA 1
ATOM 561 C C . TRP A 1 76 ? -4.304 -2.893 2.686 1.00 95.50 76 TRP A C 1
ATOM 563 O O . TRP A 1 76 ? -4.496 -1.806 3.206 1.00 95.50 76 TRP A O 1
ATOM 573 N N . ILE A 1 77 ? -4.617 -3.117 1.407 1.00 95.19 77 ILE A N 1
ATOM 574 C CA . ILE A 1 77 ? -5.240 -2.093 0.551 1.00 95.19 77 ILE A CA 1
ATOM 575 C C . ILE A 1 77 ? -6.590 -1.642 1.124 1.00 95.19 77 ILE A C 1
ATOM 577 O O . ILE A 1 77 ? -6.893 -0.450 1.089 1.00 95.19 77 ILE A O 1
ATOM 581 N N . GLY A 1 78 ? -7.384 -2.573 1.669 1.00 94.69 78 GLY A N 1
ATOM 582 C CA . GLY A 1 78 ? -8.625 -2.244 2.376 1.00 94.69 78 GLY A CA 1
ATOM 583 C C . GLY A 1 78 ? -8.361 -1.340 3.581 1.00 94.69 78 GLY A C 1
ATOM 584 O O . GLY A 1 78 ? -8.856 -0.216 3.622 1.00 94.69 78 GLY A O 1
ATOM 585 N N . PHE A 1 79 ? -7.495 -1.797 4.490 1.00 95.75 79 PHE A N 1
ATOM 586 C CA . PHE A 1 79 ? -7.096 -1.052 5.688 1.00 95.75 79 PHE A CA 1
ATOM 587 C C . PHE A 1 79 ? -6.516 0.338 5.365 1.00 95.75 79 PHE A C 1
ATOM 589 O O . PHE A 1 79 ? -6.952 1.353 5.904 1.00 95.75 79 PHE A O 1
ATOM 596 N N . ALA A 1 80 ? -5.552 0.410 4.446 1.00 96.75 80 ALA A N 1
ATOM 597 C CA . ALA A 1 80 ? -4.894 1.649 4.050 1.00 96.75 80 ALA A CA 1
ATOM 598 C C . ALA A 1 80 ? -5.876 2.627 3.393 1.00 96.75 80 ALA A C 1
ATOM 600 O O . ALA A 1 80 ? -5.778 3.831 3.619 1.00 96.75 80 ALA A O 1
ATOM 601 N N . GLY A 1 81 ? -6.829 2.126 2.600 1.00 96.19 81 GLY A N 1
ATOM 602 C CA . GLY A 1 81 ? -7.891 2.943 2.021 1.00 96.19 81 GLY A CA 1
ATOM 603 C C . GLY A 1 81 ? -8.782 3.575 3.090 1.00 96.19 81 GLY A C 1
ATOM 604 O O . GLY A 1 81 ? -9.055 4.772 3.028 1.00 96.19 81 GLY A O 1
ATOM 605 N N . GLU A 1 82 ? -9.190 2.799 4.095 1.00 96.12 82 GLU A N 1
ATOM 606 C CA . GLU A 1 82 ? -9.972 3.292 5.236 1.00 96.12 82 GLU A CA 1
ATOM 607 C C . GLU A 1 82 ? -9.206 4.324 6.066 1.00 96.12 82 GLU A C 1
ATOM 609 O O . GLU A 1 82 ? -9.746 5.382 6.399 1.00 96.12 82 GLU A O 1
ATOM 614 N N . GLU A 1 83 ? -7.927 4.065 6.343 1.00 95.38 83 GLU A N 1
ATOM 615 C CA . GLU A 1 83 ? -7.077 5.002 7.070 1.00 95.38 83 GLU A CA 1
ATOM 616 C C . GLU A 1 83 ? -6.904 6.318 6.301 1.00 95.38 83 GLU A C 1
ATOM 618 O O . GLU A 1 83 ? -7.079 7.391 6.878 1.00 95.38 83 GLU A O 1
ATOM 623 N N . LEU A 1 84 ? -6.657 6.256 4.990 1.00 95.81 84 LEU A N 1
ATOM 624 C CA . LEU A 1 84 ? -6.529 7.446 4.149 1.00 95.81 84 LEU A CA 1
ATOM 625 C C . LEU A 1 84 ? -7.833 8.244 4.073 1.00 95.81 84 LEU A C 1
ATOM 627 O O . LEU A 1 84 ? -7.781 9.469 4.171 1.00 95.81 84 LEU A O 1
ATOM 631 N N . MET A 1 85 ? -8.995 7.592 3.953 1.00 95.50 85 MET A N 1
ATOM 632 C CA . MET A 1 85 ? -10.290 8.285 4.015 1.00 95.50 85 MET A CA 1
ATOM 633 C C . MET A 1 85 ? -10.452 9.027 5.346 1.00 95.50 85 MET A C 1
ATOM 635 O O . MET A 1 85 ? -10.805 10.205 5.362 1.00 95.50 85 MET A O 1
ATOM 639 N N . ARG A 1 86 ? -10.130 8.372 6.468 1.00 95.00 86 ARG A N 1
ATOM 640 C CA . ARG A 1 86 ? -10.213 8.973 7.808 1.00 95.00 86 ARG A CA 1
ATOM 641 C C . ARG A 1 86 ? -9.263 10.160 7.974 1.00 95.00 86 ARG A C 1
ATOM 643 O O . ARG A 1 86 ? -9.643 11.169 8.559 1.00 95.00 86 ARG A O 1
ATOM 650 N N . GLU A 1 87 ? -8.028 10.043 7.494 1.00 94.00 87 GLU A N 1
ATOM 651 C CA . GLU A 1 87 ? -7.001 11.077 7.660 1.00 94.00 87 GLU A CA 1
ATOM 652 C C . GLU A 1 87 ? -7.198 12.286 6.745 1.00 94.00 87 GLU A C 1
ATOM 654 O O . GLU A 1 87 ? -6.912 13.418 7.134 1.00 94.00 87 GLU A O 1
ATOM 659 N N . THR A 1 88 ? -7.655 12.057 5.516 1.00 92.94 88 THR A N 1
ATOM 660 C CA . THR A 1 88 ? -7.813 13.119 4.511 1.00 92.94 88 THR A CA 1
ATOM 661 C C . THR A 1 88 ? -9.206 13.755 4.559 1.00 92.94 88 THR A C 1
ATOM 663 O O . THR A 1 88 ? -9.364 14.948 4.268 1.00 92.94 88 THR A O 1
ATOM 666 N N . GLY A 1 89 ? -10.211 12.980 4.980 1.00 93.50 89 GLY A N 1
ATOM 667 C CA . GLY A 1 89 ? -11.629 13.307 4.843 1.00 93.50 89 GLY A CA 1
ATOM 668 C C . GLY A 1 89 ? -12.159 13.118 3.418 1.00 93.50 89 GLY A C 1
ATOM 669 O O . GLY A 1 89 ? -13.280 13.534 3.140 1.00 93.50 89 GLY A O 1
ATOM 670 N N . GLU A 1 90 ? -11.361 12.541 2.517 1.00 93.88 90 GLU A N 1
ATOM 671 C CA . GLU A 1 90 ? -11.761 12.274 1.137 1.00 93.88 90 GLU A CA 1
ATOM 672 C C . GLU A 1 90 ? -12.629 11.007 1.056 1.00 93.88 90 GLU A C 1
ATOM 674 O O . GLU A 1 90 ? -12.406 10.051 1.807 1.00 93.88 90 GLU A O 1
ATOM 679 N N . PRO A 1 91 ? -13.608 10.953 0.137 1.00 94.75 91 PRO A N 1
ATOM 680 C CA . PRO A 1 91 ? -14.413 9.761 -0.063 1.00 94.75 91 PRO A CA 1
ATOM 681 C C . PRO A 1 91 ? -13.634 8.667 -0.807 1.00 94.75 91 PRO A C 1
ATOM 683 O O . PRO A 1 91 ? -12.599 8.900 -1.443 1.00 94.75 91 PRO A O 1
ATOM 686 N N . ARG A 1 92 ? -14.161 7.442 -0.739 1.00 94.31 92 ARG A N 1
ATOM 687 C CA . ARG A 1 92 ? -13.521 6.227 -1.259 1.00 94.31 92 ARG A CA 1
ATOM 688 C C . ARG A 1 92 ? -13.120 6.344 -2.724 1.00 94.31 92 ARG A C 1
ATOM 690 O O . ARG A 1 92 ? -12.070 5.840 -3.112 1.00 94.31 92 ARG A O 1
ATOM 697 N N . GLU A 1 93 ? -13.953 6.984 -3.533 1.00 93.94 93 GLU A N 1
ATOM 698 C CA . GLU A 1 93 ? -13.752 7.151 -4.970 1.00 93.94 93 GLU A CA 1
ATOM 699 C C . GLU A 1 93 ? -12.494 7.978 -5.264 1.00 93.94 93 GLU A C 1
ATOM 701 O O . GLU A 1 93 ? -11.748 7.656 -6.188 1.00 93.94 93 GLU A O 1
ATOM 706 N N . ILE A 1 94 ? -12.215 8.990 -4.437 1.00 94.38 94 ILE A N 1
ATOM 707 C CA . ILE A 1 94 ? -11.018 9.833 -4.547 1.00 94.38 94 ILE A CA 1
ATOM 708 C C . ILE A 1 94 ? -9.778 9.043 -4.133 1.00 94.38 94 ILE A C 1
ATOM 710 O O . ILE A 1 94 ? -8.771 9.060 -4.837 1.00 94.38 94 ILE A O 1
ATOM 714 N N . ILE A 1 95 ? -9.860 8.279 -3.039 1.00 95.12 95 ILE A N 1
ATOM 715 C CA . ILE A 1 95 ? -8.752 7.417 -2.604 1.00 95.12 95 ILE A CA 1
ATOM 716 C C . ILE A 1 95 ? -8.429 6.345 -3.652 1.00 95.12 95 ILE A C 1
ATOM 718 O O . ILE A 1 95 ? -7.261 6.107 -3.967 1.00 95.12 95 ILE A O 1
ATOM 722 N N . ALA A 1 96 ? -9.454 5.737 -4.250 1.00 93.62 96 ALA A N 1
ATOM 723 C CA . ALA A 1 96 ? -9.282 4.783 -5.339 1.00 93.62 96 ALA A CA 1
ATOM 724 C C . ALA A 1 96 ? -8.619 5.425 -6.567 1.00 93.62 96 ALA A C 1
ATOM 726 O O . ALA A 1 96 ? -7.793 4.779 -7.218 1.00 93.62 96 ALA A O 1
ATOM 727 N N . LEU A 1 97 ? -8.935 6.691 -6.867 1.00 93.69 97 LEU A N 1
ATOM 728 C CA . LEU A 1 97 ? -8.263 7.423 -7.934 1.00 93.69 97 LEU A CA 1
ATOM 729 C C . LEU A 1 97 ? -6.780 7.648 -7.620 1.00 93.69 97 LEU A C 1
ATOM 731 O O . LEU A 1 97 ? -5.957 7.355 -8.482 1.00 93.69 97 LEU A O 1
ATOM 735 N N . TYR A 1 98 ? -6.418 8.063 -6.401 1.00 94.06 98 TYR A N 1
ATOM 736 C CA . TYR A 1 98 ? -5.006 8.205 -6.024 1.00 94.06 98 TYR A CA 1
ATOM 737 C C . TYR A 1 98 ? -4.219 6.905 -6.212 1.00 94.06 98 TYR A C 1
ATOM 739 O O . TYR A 1 98 ? -3.111 6.919 -6.749 1.00 94.06 98 TYR A O 1
ATOM 747 N N . PHE A 1 99 ? -4.788 5.767 -5.802 1.00 94.56 99 PHE A N 1
ATOM 748 C CA . PHE A 1 99 ? -4.150 4.467 -6.009 1.00 94.56 99 PHE A CA 1
ATOM 749 C C . PHE A 1 99 ? -3.979 4.141 -7.492 1.00 94.56 99 PHE A C 1
ATOM 751 O O . PHE A 1 99 ? -2.914 3.678 -7.901 1.00 94.56 99 PHE A O 1
ATOM 758 N N . LYS A 1 100 ? -5.008 4.405 -8.305 1.00 92.75 100 LYS A N 1
ATOM 759 C CA . LYS A 1 100 ? -4.956 4.193 -9.753 1.00 92.75 100 LYS A CA 1
ATOM 760 C C . LYS A 1 100 ? -3.879 5.063 -10.404 1.00 92.75 100 LYS A C 1
ATOM 762 O O . LYS A 1 100 ? -3.048 4.538 -11.137 1.00 92.75 100 LYS A O 1
ATOM 767 N N . GLU A 1 101 ? -3.857 6.361 -10.116 1.00 93.25 101 GLU A N 1
ATOM 768 C CA . GLU A 1 101 ? -2.873 7.298 -10.667 1.00 93.25 101 GLU A CA 1
ATOM 769 C C . GLU A 1 101 ? -1.441 6.914 -10.280 1.00 93.25 101 GLU A C 1
ATOM 771 O O . GLU A 1 101 ? -0.540 6.939 -11.123 1.00 93.25 101 GLU A O 1
ATOM 776 N N . ALA A 1 102 ? -1.230 6.492 -9.030 1.00 93.31 102 ALA A N 1
ATOM 777 C CA . ALA A 1 102 ? 0.061 6.001 -8.565 1.00 93.31 102 ALA A CA 1
ATOM 778 C C . ALA A 1 102 ? 0.485 4.708 -9.281 1.00 93.31 102 ALA A C 1
ATOM 780 O O . ALA A 1 102 ? 1.645 4.583 -9.677 1.00 93.31 102 ALA A O 1
ATOM 781 N N . ALA A 1 103 ? -0.440 3.768 -9.505 1.00 90.69 103 ALA A N 1
ATOM 782 C CA . ALA A 1 103 ? -0.163 2.530 -10.234 1.00 90.69 103 ALA A CA 1
ATOM 783 C C . ALA A 1 103 ? 0.177 2.798 -11.706 1.00 90.69 103 ALA A C 1
ATOM 785 O O . ALA A 1 103 ? 1.146 2.252 -12.234 1.00 90.69 103 ALA A O 1
ATOM 786 N N . GLU A 1 104 ? -0.565 3.689 -12.362 1.00 90.25 104 GLU A N 1
ATOM 787 C CA . GLU A 1 104 ? -0.274 4.105 -13.733 1.00 90.25 104 GLU A CA 1
ATOM 788 C C . GLU A 1 104 ? 1.074 4.831 -13.834 1.00 90.25 104 GLU A C 1
ATOM 790 O O . GLU A 1 104 ? 1.828 4.613 -14.786 1.00 90.25 104 GLU A O 1
ATOM 795 N N . HIS A 1 105 ? 1.408 5.676 -12.854 1.00 89.75 105 HIS A N 1
ATOM 796 C CA . HIS A 1 105 ? 2.716 6.322 -12.778 1.00 89.75 105 HIS A CA 1
ATOM 797 C C . HIS A 1 105 ? 3.843 5.294 -12.635 1.00 89.75 105 HIS A C 1
ATOM 799 O O . HIS A 1 105 ? 4.803 5.338 -13.402 1.00 89.75 105 HIS A O 1
ATOM 805 N N . LEU A 1 106 ? 3.705 4.338 -11.714 1.00 87.44 106 LEU A N 1
ATOM 806 C CA . LEU A 1 106 ? 4.649 3.233 -11.530 1.00 87.44 106 LEU A CA 1
ATOM 807 C C . LEU A 1 106 ? 4.857 2.434 -12.813 1.00 87.44 106 LEU A C 1
ATOM 809 O O . LEU A 1 106 ? 5.992 2.138 -13.182 1.00 87.44 106 LEU A O 1
ATOM 813 N N . GLN A 1 107 ? 3.771 2.110 -13.510 1.00 85.38 107 GLN A N 1
ATOM 814 C CA . GLN A 1 107 ? 3.842 1.325 -14.731 1.00 85.38 107 GLN A CA 1
ATOM 815 C C . GLN A 1 107 ? 4.589 2.067 -15.846 1.00 85.38 107 GLN A C 1
ATOM 817 O O . GLN A 1 107 ? 5.434 1.464 -16.506 1.00 85.38 107 GLN A O 1
ATOM 822 N N . ARG A 1 108 ? 4.347 3.375 -16.019 1.00 86.12 108 ARG A N 1
ATOM 823 C CA . ARG A 1 108 ? 5.109 4.209 -16.967 1.00 86.12 108 ARG A CA 1
ATOM 824 C C . ARG A 1 108 ? 6.589 4.278 -16.591 1.00 86.12 108 ARG A C 1
ATOM 826 O O . ARG A 1 108 ? 7.443 3.989 -17.421 1.00 86.12 108 ARG A O 1
ATOM 833 N N . THR A 1 109 ? 6.889 4.566 -15.326 1.00 81.88 109 THR A N 1
ATOM 834 C CA . THR A 1 109 ? 8.269 4.660 -14.831 1.00 81.88 109 THR A CA 1
ATOM 835 C C . THR A 1 109 ? 9.022 3.333 -14.963 1.00 81.88 109 THR A C 1
ATOM 837 O O . THR A 1 109 ? 10.214 3.337 -15.246 1.00 81.88 109 THR A O 1
ATOM 840 N N . SER A 1 110 ? 8.343 2.195 -14.797 1.00 76.19 110 SER A N 1
ATOM 841 C CA . SER A 1 110 ? 8.928 0.865 -15.003 1.00 76.19 110 SER A CA 1
ATOM 842 C C . SER A 1 110 ? 9.297 0.617 -16.471 1.00 76.19 110 SER A C 1
ATOM 844 O O . SER A 1 110 ? 10.382 0.117 -16.752 1.00 76.19 110 SER A O 1
ATOM 846 N N . ILE A 1 111 ? 8.445 1.023 -17.418 1.00 72.81 111 ILE A N 1
ATOM 847 C CA . ILE A 1 111 ? 8.721 0.890 -18.860 1.00 72.81 111 ILE A CA 1
ATOM 848 C C . ILE A 1 111 ? 9.949 1.714 -19.272 1.00 72.81 111 ILE A C 1
ATOM 850 O O . ILE A 1 111 ? 10.775 1.240 -20.050 1.00 72.81 111 ILE A O 1
ATOM 854 N N . ASP A 1 112 ? 10.093 2.919 -18.721 1.00 75.50 112 ASP A N 1
ATOM 855 C CA . ASP A 1 112 ? 11.150 3.860 -19.106 1.00 75.50 112 ASP A CA 1
ATOM 856 C C . ASP A 1 112 ? 12.494 3.610 -18.388 1.00 75.50 112 ASP A C 1
ATOM 858 O O . ASP A 1 112 ? 13.504 4.248 -18.699 1.00 75.50 112 ASP A O 1
ATOM 862 N N . ASN A 1 113 ? 12.544 2.686 -17.420 1.00 72.62 113 ASN A N 1
ATOM 863 C CA . ASN A 1 113 ? 13.720 2.467 -16.580 1.00 72.62 113 ASN A CA 1
ATOM 864 C C . ASN A 1 113 ? 14.520 1.229 -17.008 1.00 72.62 113 ASN A C 1
ATOM 866 O O . ASN A 1 113 ? 14.083 0.090 -16.850 1.00 72.62 113 ASN A O 1
ATOM 870 N N . ALA A 1 114 ? 15.765 1.447 -17.448 1.00 73.75 114 ALA A N 1
ATOM 871 C CA . ALA A 1 114 ? 16.693 0.375 -17.822 1.00 73.75 114 ALA A CA 1
ATOM 872 C C . ALA A 1 114 ? 16.968 -0.640 -16.686 1.00 73.75 114 ALA A C 1
ATOM 874 O O . ALA A 1 114 ? 17.350 -1.774 -16.960 1.00 73.75 114 ALA A O 1
ATOM 875 N N . ASN A 1 115 ? 16.743 -0.247 -15.426 1.00 79.50 115 ASN A N 1
ATOM 876 C CA . ASN A 1 115 ? 16.883 -1.064 -14.219 1.00 79.50 115 ASN A CA 1
ATOM 877 C C . ASN A 1 115 ? 15.571 -1.134 -13.413 1.00 79.50 115 ASN A C 1
ATOM 879 O O . ASN A 1 115 ? 15.600 -1.142 -12.179 1.00 79.50 115 ASN A O 1
ATOM 883 N N . ALA A 1 116 ? 14.421 -1.193 -14.094 1.00 77.44 116 ALA A N 1
ATOM 884 C CA . ALA A 1 116 ? 13.092 -1.247 -13.477 1.00 77.44 116 ALA A CA 1
ATOM 885 C C . ALA A 1 116 ? 12.980 -2.264 -12.329 1.00 77.44 116 ALA A C 1
ATOM 887 O O . ALA A 1 116 ? 12.397 -1.964 -11.290 1.00 77.44 116 ALA A O 1
ATOM 888 N N . GLN A 1 117 ? 13.612 -3.435 -12.476 1.00 80.94 117 GLN A N 1
ATOM 889 C CA . GLN A 1 117 ? 13.599 -4.468 -11.443 1.00 80.94 117 GLN A CA 1
ATOM 890 C C . GLN A 1 117 ? 14.297 -4.028 -10.150 1.00 80.94 117 GLN A C 1
ATOM 892 O O . GLN A 1 117 ? 13.735 -4.192 -9.076 1.00 80.94 117 GLN A O 1
ATOM 897 N N . ALA A 1 118 ? 15.499 -3.451 -10.238 1.00 82.56 118 ALA A N 1
ATOM 898 C CA . ALA A 1 118 ? 1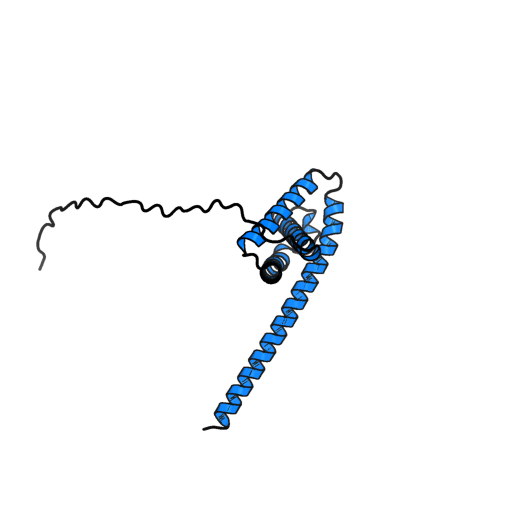6.240 -3.019 -9.051 1.00 82.56 118 ALA A CA 1
ATOM 899 C C . ALA A 1 118 ? 15.539 -1.849 -8.342 1.00 82.56 118 ALA A C 1
ATOM 901 O O . ALA A 1 118 ? 15.566 -1.750 -7.115 1.00 82.56 118 ALA A O 1
ATOM 902 N N . TYR A 1 119 ? 14.883 -0.980 -9.118 1.00 83.00 119 TYR A N 1
ATOM 903 C CA . TYR A 1 119 ? 14.034 0.078 -8.581 1.00 83.00 119 TYR A CA 1
ATOM 904 C C . TYR A 1 119 ? 12.836 -0.497 -7.812 1.00 83.00 119 TYR A C 1
ATOM 906 O O . TYR A 1 119 ? 12.593 -0.104 -6.669 1.00 83.00 119 TYR A O 1
ATOM 914 N N . LEU A 1 120 ? 12.131 -1.463 -8.410 1.00 84.12 120 LEU A N 1
ATOM 915 C CA . LEU A 1 120 ? 10.998 -2.135 -7.780 1.00 84.12 120 LEU A CA 1
ATOM 916 C C . LEU A 1 120 ? 11.424 -2.900 -6.521 1.00 84.12 120 LEU A C 1
ATOM 918 O O . LEU A 1 120 ? 10.756 -2.778 -5.502 1.00 84.12 120 LEU A O 1
ATOM 922 N N . ASP A 1 121 ? 12.558 -3.607 -6.545 1.00 86.94 121 ASP A N 1
ATOM 923 C CA . ASP A 1 121 ? 13.087 -4.347 -5.390 1.00 86.94 121 ASP A CA 1
ATOM 924 C C . ASP A 1 121 ? 13.316 -3.427 -4.181 1.00 86.94 121 ASP A C 1
ATOM 926 O O . ASP A 1 121 ? 12.839 -3.707 -3.078 1.00 86.94 121 ASP A O 1
ATOM 930 N N . GLY A 1 122 ? 14.000 -2.296 -4.392 1.00 86.75 122 GLY A N 1
ATOM 931 C CA . GLY A 1 122 ? 14.258 -1.323 -3.330 1.00 86.75 122 GLY A CA 1
ATOM 932 C C . GLY A 1 122 ? 12.984 -0.678 -2.783 1.00 86.75 122 GLY A C 1
ATOM 933 O O . GLY A 1 122 ? 12.920 -0.330 -1.602 1.00 86.75 122 GLY A O 1
ATOM 934 N N . GLN A 1 123 ? 11.957 -0.537 -3.621 1.00 89.25 123 GLN A N 1
ATOM 935 C CA . GLN A 1 123 ? 10.679 0.004 -3.187 1.00 89.25 123 GLN A CA 1
ATOM 936 C C . GLN A 1 123 ? 9.825 -1.031 -2.448 1.00 89.25 123 GLN A C 1
ATOM 938 O O . GLN A 1 123 ? 9.233 -0.722 -1.413 1.00 89.25 123 GLN A O 1
ATOM 943 N N . MET A 1 124 ? 9.804 -2.270 -2.933 1.00 93.12 124 MET A N 1
ATOM 944 C CA . MET A 1 124 ? 9.029 -3.357 -2.346 1.00 93.12 124 MET A CA 1
ATOM 945 C C . MET A 1 124 ? 9.499 -3.726 -0.941 1.00 93.12 124 MET A C 1
ATOM 947 O O . MET A 1 124 ? 8.655 -4.075 -0.116 1.00 93.12 124 MET A O 1
ATOM 951 N N . ASP A 1 125 ? 10.789 -3.594 -0.622 1.00 92.69 125 ASP A N 1
ATOM 952 C CA . ASP A 1 125 ? 11.286 -3.797 0.746 1.00 92.69 125 ASP A CA 1
ATOM 953 C C . ASP A 1 125 ? 10.627 -2.821 1.740 1.00 92.69 125 ASP A C 1
ATOM 955 O O . ASP A 1 125 ? 10.021 -3.226 2.738 1.00 92.69 125 ASP A O 1
ATOM 959 N N . LYS A 1 126 ? 10.630 -1.524 1.402 1.00 93.69 126 LYS A N 1
ATOM 960 C CA . LYS A 1 126 ? 9.992 -0.475 2.211 1.00 93.69 126 LYS A CA 1
ATOM 961 C C . LYS A 1 126 ? 8.488 -0.698 2.338 1.00 93.69 126 LYS A C 1
ATOM 963 O O . LYS A 1 126 ? 7.946 -0.660 3.443 1.00 93.69 126 LYS A O 1
ATOM 968 N N . CYS A 1 127 ? 7.822 -0.970 1.219 1.00 95.94 127 CYS A N 1
ATOM 969 C CA . CYS A 1 127 ? 6.372 -1.114 1.185 1.00 95.94 127 CYS A CA 1
ATOM 970 C C . CYS A 1 127 ? 5.882 -2.360 1.916 1.00 95.94 127 CYS A C 1
ATOM 972 O O . CYS A 1 127 ? 4.897 -2.293 2.645 1.00 95.94 127 CYS A O 1
ATOM 974 N N . THR A 1 128 ? 6.600 -3.477 1.796 1.00 95.38 128 THR A N 1
ATOM 975 C CA . THR A 1 128 ? 6.263 -4.705 2.527 1.00 95.38 128 THR A CA 1
ATOM 976 C C . THR A 1 128 ? 6.431 -4.505 4.031 1.00 95.38 128 THR A C 1
ATOM 978 O O . THR A 1 128 ? 5.620 -4.998 4.815 1.00 95.38 128 THR A O 1
ATOM 981 N N . LYS A 1 129 ? 7.457 -3.755 4.456 1.00 95.56 129 LYS A N 1
ATOM 982 C CA . LYS A 1 129 ? 7.637 -3.410 5.868 1.00 95.56 129 LYS A CA 1
ATOM 983 C C . LYS A 1 129 ? 6.474 -2.566 6.390 1.00 95.56 129 LYS A C 1
ATOM 985 O O . LYS A 1 129 ? 5.903 -2.924 7.417 1.00 95.56 129 LYS A O 1
ATOM 990 N N . LEU A 1 130 ? 6.103 -1.501 5.675 1.00 96.38 130 LEU A N 1
ATOM 991 C CA . LEU A 1 130 ? 4.975 -0.645 6.049 1.00 96.38 130 LEU A CA 1
ATOM 992 C C . LEU A 1 130 ? 3.669 -1.448 6.138 1.00 96.38 130 LEU A C 1
ATOM 994 O O . LEU A 1 130 ? 2.987 -1.384 7.158 1.00 96.38 130 LEU A O 1
ATOM 998 N N . MET A 1 131 ? 3.378 -2.264 5.121 1.00 96.50 131 MET A N 1
ATOM 999 C CA . MET A 1 131 ? 2.212 -3.148 5.089 1.00 96.50 131 MET A CA 1
ATOM 1000 C C . MET A 1 131 ? 2.132 -4.042 6.324 1.00 96.50 131 MET A C 1
ATOM 1002 O O . MET A 1 131 ? 1.098 -4.111 6.982 1.00 96.50 131 MET A O 1
ATOM 1006 N N . ARG A 1 132 ? 3.225 -4.736 6.652 1.00 95.06 132 ARG A N 1
ATOM 1007 C CA . ARG A 1 132 ? 3.248 -5.663 7.789 1.00 95.06 132 ARG A CA 1
ATOM 1008 C C . ARG A 1 132 ? 3.061 -4.945 9.118 1.00 95.06 132 ARG A C 1
ATOM 1010 O O . ARG A 1 132 ? 2.364 -5.465 9.980 1.00 95.06 132 ARG A O 1
ATOM 1017 N N . THR A 1 133 ? 3.656 -3.765 9.284 1.00 96.44 133 THR A N 1
ATOM 1018 C CA . THR A 1 133 ? 3.452 -2.943 10.484 1.00 96.44 133 THR A CA 1
ATOM 1019 C C . THR A 1 133 ? 1.996 -2.506 10.621 1.00 96.44 133 THR A C 1
ATOM 1021 O O . THR A 1 133 ? 1.433 -2.612 11.706 1.00 96.44 133 THR A O 1
ATOM 1024 N N . ASP A 1 134 ? 1.372 -2.067 9.529 1.00 95.94 134 ASP A N 1
ATOM 1025 C CA . ASP A 1 134 ? -0.035 -1.668 9.523 1.00 95.94 134 ASP A CA 1
ATOM 1026 C C . ASP A 1 134 ? -0.970 -2.837 9.849 1.00 95.94 134 ASP A C 1
ATOM 1028 O O . ASP A 1 134 ? -1.832 -2.701 10.711 1.00 95.94 134 ASP A O 1
ATOM 1032 N N . LEU A 1 135 ? -0.769 -3.995 9.214 1.00 94.25 135 LEU A N 1
ATOM 1033 C CA . LEU A 1 135 ? -1.579 -5.189 9.468 1.00 94.25 135 LEU A CA 1
ATOM 1034 C C . LEU A 1 135 ? -1.399 -5.730 10.893 1.00 94.25 135 LEU A C 1
ATOM 1036 O O . LEU A 1 135 ? -2.357 -6.218 11.484 1.00 94.25 135 LEU A O 1
ATOM 1040 N N . ALA A 1 136 ? -0.192 -5.641 11.459 1.00 95.69 136 ALA A N 1
ATOM 1041 C CA . ALA A 1 136 ? 0.044 -6.013 12.852 1.00 95.69 136 ALA A CA 1
ATOM 1042 C C . ALA A 1 136 ? -0.692 -5.069 13.816 1.00 95.69 136 ALA A C 1
ATOM 1044 O O . ALA A 1 136 ? -1.366 -5.535 14.730 1.00 95.69 136 ALA A O 1
ATOM 1045 N N . ARG A 1 137 ? -0.625 -3.754 13.567 1.00 94.62 137 ARG A N 1
ATOM 1046 C CA . ARG A 1 137 ? -1.365 -2.746 14.340 1.00 94.62 137 ARG A CA 1
ATOM 1047 C C . ARG A 1 137 ? -2.876 -2.977 14.270 1.00 94.62 137 ARG A C 1
ATOM 1049 O O . ARG A 1 137 ? -3.546 -2.871 15.290 1.00 94.62 137 ARG A O 1
ATOM 1056 N N . ASP A 1 138 ? -3.411 -3.289 13.092 1.00 92.88 138 ASP A N 1
ATOM 1057 C CA . ASP A 1 138 ? -4.834 -3.604 12.928 1.00 92.88 138 ASP A CA 1
ATOM 1058 C C . ASP A 1 138 ? -5.233 -4.840 13.747 1.00 92.88 138 ASP A C 1
ATOM 1060 O O . ASP A 1 138 ? -6.186 -4.789 14.519 1.00 92.88 138 ASP A O 1
ATOM 1064 N N . ALA A 1 139 ? -4.447 -5.918 13.673 1.00 93.12 139 ALA A N 1
ATOM 1065 C CA . ALA A 1 139 ? -4.696 -7.125 14.457 1.00 93.12 139 ALA A CA 1
ATOM 1066 C C . ALA A 1 139 ? -4.685 -6.861 15.976 1.00 93.12 139 ALA A C 1
ATOM 1068 O O . ALA A 1 139 ? -5.529 -7.391 16.697 1.00 93.12 139 ALA A O 1
ATOM 1069 N N . GLU A 1 140 ? -3.768 -6.019 16.465 1.00 94.81 140 GLU A N 1
ATOM 1070 C CA . GLU A 1 140 ? -3.733 -5.601 17.872 1.00 94.81 140 GLU A CA 1
ATOM 1071 C C . GLU A 1 140 ? -4.989 -4.816 18.275 1.00 94.81 140 GLU A C 1
ATOM 1073 O O . GLU A 1 140 ? -5.542 -5.052 19.350 1.00 94.81 140 GLU A O 1
ATOM 1078 N N . ILE A 1 141 ? -5.463 -3.908 17.416 1.00 92.38 141 ILE A N 1
ATOM 1079 C CA . ILE A 1 141 ? -6.693 -3.141 17.652 1.00 92.38 141 ILE A CA 1
ATOM 1080 C C . ILE A 1 141 ? -7.906 -4.076 17.712 1.00 92.38 141 ILE A C 1
ATOM 1082 O O . ILE A 1 141 ? -8.712 -3.960 18.634 1.00 92.38 141 ILE A O 1
ATOM 1086 N N . GLN A 1 142 ? -8.026 -5.022 16.776 1.00 92.25 142 GLN A N 1
ATOM 1087 C CA . GLN A 1 142 ? -9.135 -5.982 16.773 1.00 92.25 142 GLN A CA 1
ATOM 1088 C C . GLN A 1 142 ? -9.144 -6.838 18.043 1.00 92.25 142 GLN A C 1
ATOM 1090 O O . GLN A 1 142 ? -10.181 -6.954 18.691 1.00 92.25 142 GLN A O 1
ATOM 1095 N N . ALA A 1 143 ? -7.980 -7.340 18.468 1.00 95.38 143 ALA A N 1
ATOM 1096 C CA . ALA A 1 143 ? -7.867 -8.114 19.703 1.00 95.38 143 ALA A CA 1
ATOM 1097 C C . ALA A 1 143 ? -8.304 -7.311 20.945 1.00 95.38 143 ALA A C 1
ATOM 1099 O O . ALA A 1 143 ? -8.925 -7.854 21.858 1.00 95.38 143 ALA A O 1
ATOM 1100 N N . GLN A 1 144 ? -8.013 -6.006 20.987 1.00 94.44 144 GLN A N 1
ATOM 1101 C CA . GLN A 1 144 ? -8.469 -5.135 22.075 1.00 94.44 144 GLN A CA 1
ATOM 1102 C C . GLN A 1 144 ? -9.987 -4.925 22.055 1.00 94.44 144 GLN A C 1
ATOM 1104 O O . GLN A 1 144 ? -10.610 -4.929 23.115 1.00 94.44 144 GLN A O 1
ATOM 1109 N N . ILE A 1 145 ? -10.583 -4.750 20.873 1.00 94.69 145 ILE A N 1
ATOM 1110 C CA . ILE A 1 145 ? -12.035 -4.590 20.715 1.00 94.69 145 ILE A CA 1
ATOM 1111 C C . ILE A 1 145 ? -12.765 -5.862 21.155 1.00 94.69 145 ILE A C 1
ATOM 1113 O O . ILE A 1 145 ? -13.745 -5.783 21.893 1.00 94.69 145 ILE A O 1
ATOM 1117 N N . GLU A 1 146 ? -12.281 -7.033 20.744 1.00 94.38 146 GLU A N 1
ATOM 1118 C CA . GLU A 1 146 ? -12.837 -8.327 21.152 1.00 94.38 146 GLU A CA 1
ATOM 1119 C C . GLU A 1 146 ? -12.803 -8.487 22.677 1.00 94.38 146 GLU A C 1
ATOM 1121 O O . GLU A 1 146 ? -13.845 -8.727 23.288 1.00 94.38 146 GLU A O 1
ATOM 1126 N N . ALA A 1 147 ? -11.655 -8.221 23.307 1.00 94.00 147 ALA A N 1
ATOM 1127 C CA . ALA A 1 147 ? -11.520 -8.277 24.762 1.00 94.00 147 ALA A CA 1
ATOM 1128 C C . ALA A 1 147 ? -12.454 -7.292 25.493 1.00 94.00 147 ALA A C 1
ATOM 1130 O O . ALA A 1 147 ? -12.986 -7.604 26.559 1.00 94.00 147 ALA A O 1
ATOM 1131 N N . GLN A 1 148 ? -12.677 -6.097 24.934 1.00 92.31 148 GLN A N 1
ATOM 1132 C CA . GLN A 1 148 ? -13.622 -5.126 25.495 1.00 92.31 148 GLN A CA 1
ATOM 1133 C C . GLN A 1 148 ? -15.075 -5.593 25.377 1.00 92.31 148 GLN A C 1
ATOM 1135 O O . GLN A 1 148 ? -15.853 -5.393 26.310 1.00 92.31 148 GLN A O 1
ATOM 1140 N N . ASN A 1 149 ? -15.441 -6.220 24.259 1.00 93.88 149 ASN A N 1
ATOM 1141 C CA . ASN A 1 149 ? -16.790 -6.735 24.044 1.00 93.88 149 ASN A CA 1
ATOM 1142 C C . ASN A 1 149 ? -17.109 -7.911 24.977 1.00 93.88 149 ASN A C 1
ATOM 1144 O O . ASN A 1 149 ? -18.219 -7.977 25.501 1.00 93.88 149 ASN A O 1
ATOM 1148 N N . GLU A 1 150 ? -16.144 -8.801 25.224 1.00 91.88 150 GLU A N 1
ATOM 1149 C CA . GLU A 1 150 ? -16.280 -9.888 26.203 1.00 91.88 150 GLU A CA 1
ATOM 1150 C C . GLU A 1 150 ? -16.477 -9.333 27.621 1.00 91.88 150 GLU A C 1
ATOM 1152 O O . GLU A 1 150 ? -17.453 -9.673 28.288 1.00 91.88 150 GLU A O 1
ATOM 1157 N N . ALA A 1 151 ? -15.632 -8.384 28.043 1.00 89.25 151 ALA A N 1
ATOM 1158 C CA . ALA A 1 151 ? -15.751 -7.749 29.356 1.00 89.25 151 ALA A CA 1
ATOM 1159 C C . ALA A 1 151 ? -17.083 -6.995 29.543 1.00 89.25 151 ALA A C 1
ATOM 1161 O O . ALA A 1 151 ? -17.656 -6.998 30.633 1.00 89.25 151 ALA A O 1
ATOM 1162 N N . ALA A 1 152 ? -17.588 -6.347 28.488 1.00 87.69 152 ALA A N 1
ATOM 1163 C CA . ALA A 1 152 ? -18.890 -5.687 28.511 1.00 87.69 152 ALA A CA 1
ATOM 1164 C C . ALA A 1 152 ? -20.049 -6.696 28.598 1.00 87.69 152 ALA A C 1
ATOM 1166 O O . ALA A 1 152 ? -21.026 -6.439 29.300 1.00 87.69 152 ALA A O 1
ATOM 1167 N N . GLY A 1 153 ? -19.935 -7.843 27.921 1.00 85.88 153 GLY A N 1
ATOM 1168 C CA . GLY A 1 153 ? -20.906 -8.935 28.010 1.00 85.88 153 GLY A CA 1
ATOM 1169 C C . GLY A 1 153 ? -21.015 -9.507 29.426 1.00 85.88 153 GLY A C 1
ATOM 1170 O O . GLY A 1 153 ? -22.124 -9.644 29.944 1.00 85.88 153 GLY A O 1
ATOM 1171 N N . ASP A 1 154 ? -19.879 -9.756 30.079 1.00 82.75 154 ASP A N 1
ATOM 1172 C CA . ASP A 1 154 ? -19.835 -10.269 31.454 1.00 82.75 154 ASP A CA 1
ATOM 1173 C C . ASP A 1 154 ? -20.421 -9.272 32.468 1.00 82.75 154 ASP A C 1
ATOM 1175 O O . ASP A 1 154 ? -21.147 -9.658 33.387 1.00 82.75 154 ASP A O 1
ATOM 1179 N N . ALA A 1 155 ? -20.155 -7.973 32.289 1.00 78.44 155 ALA A N 1
ATOM 1180 C CA . ALA A 1 155 ? -20.704 -6.928 33.152 1.00 78.44 155 ALA A CA 1
ATOM 1181 C C . ALA A 1 155 ? -22.241 -6.879 33.100 1.00 78.44 155 ALA A C 1
ATOM 1183 O O . ALA A 1 155 ? -22.885 -6.788 34.145 1.00 78.44 155 ALA A O 1
ATOM 1184 N N . LEU A 1 156 ? -22.828 -7.001 31.903 1.00 75.62 156 LEU A N 1
ATOM 1185 C CA . LEU A 1 156 ? -24.283 -7.030 31.724 1.00 75.62 156 LEU A CA 1
ATOM 1186 C C . LEU A 1 156 ? -24.914 -8.289 32.336 1.00 75.62 156 LEU A C 1
ATOM 1188 O O . LEU A 1 156 ? -25.984 -8.206 32.935 1.00 75.62 156 LEU A O 1
ATOM 1192 N N . ALA A 1 157 ? -24.242 -9.441 32.240 1.00 72.81 157 ALA A N 1
ATOM 1193 C CA . ALA A 1 157 ? -24.720 -10.681 32.851 1.00 72.81 157 ALA A CA 1
ATOM 1194 C C . ALA A 1 157 ? -24.755 -10.600 34.390 1.00 72.81 157 ALA A C 1
ATOM 1196 O O . ALA A 1 157 ? -25.671 -11.128 35.021 1.00 72.81 157 ALA A O 1
ATOM 1197 N N . HIS A 1 158 ? -23.794 -9.903 35.005 1.00 66.94 158 HIS A N 1
ATOM 1198 C CA . HIS A 1 158 ? -23.782 -9.685 36.453 1.00 66.94 158 HIS A CA 1
ATOM 1199 C C . HIS A 1 158 ? -24.819 -8.659 36.937 1.00 66.94 158 HIS A C 1
ATOM 1201 O O . HIS A 1 158 ? -25.305 -8.789 38.060 1.00 66.94 158 HIS A O 1
ATOM 1207 N N . GLU A 1 159 ? -25.203 -7.668 36.127 1.00 64.12 159 GLU A N 1
ATOM 1208 C CA . GLU A 1 159 ? -26.282 -6.737 36.493 1.00 64.12 159 GLU A CA 1
ATOM 1209 C C . GLU A 1 159 ? -27.667 -7.412 36.505 1.00 64.12 159 GLU A C 1
ATOM 1211 O O . GLU A 1 159 ? -28.494 -7.080 37.357 1.00 64.12 159 GLU A O 1
ATOM 1216 N N . GLU A 1 160 ? -27.911 -8.393 35.627 1.00 63.50 160 GLU A N 1
ATOM 1217 C CA . GLU A 1 160 ? -29.178 -9.144 35.581 1.00 63.50 160 GLU A CA 1
ATOM 1218 C C . GLU A 1 160 ? -29.345 -10.096 36.785 1.00 63.50 160 GLU A C 1
ATOM 1220 O O . GLU A 1 160 ? -30.454 -10.285 37.278 1.00 63.50 160 GLU A O 1
ATOM 1225 N N . GLU A 1 161 ? -28.251 -10.640 37.331 1.00 57.75 161 GLU A N 1
ATOM 1226 C CA . GLU A 1 161 ? -28.293 -11.528 38.507 1.00 57.75 161 GLU A CA 1
ATOM 1227 C C . GLU A 1 161 ? -28.452 -10.761 39.838 1.00 57.75 161 GLU A C 1
ATOM 1229 O O . GLU A 1 161 ? -28.998 -11.288 40.810 1.00 57.75 161 GLU A O 1
ATOM 1234 N N . VAL A 1 162 ? -28.008 -9.499 39.894 1.00 63.19 162 VAL A N 1
ATOM 1235 C CA . VAL A 1 162 ? -28.059 -8.662 41.109 1.00 63.19 162 VAL A CA 1
ATOM 1236 C C . VAL A 1 162 ? -29.395 -7.914 41.259 1.00 63.19 162 VAL A C 1
ATOM 1238 O O . VAL A 1 162 ? -29.715 -7.467 42.364 1.00 63.19 162 VAL A O 1
ATOM 1241 N N . ASN A 1 163 ? -30.208 -7.816 40.202 1.00 53.84 163 ASN A N 1
ATOM 1242 C CA . ASN A 1 163 ? -31.517 -7.151 40.240 1.00 53.84 163 ASN A CA 1
ATOM 1243 C C . ASN A 1 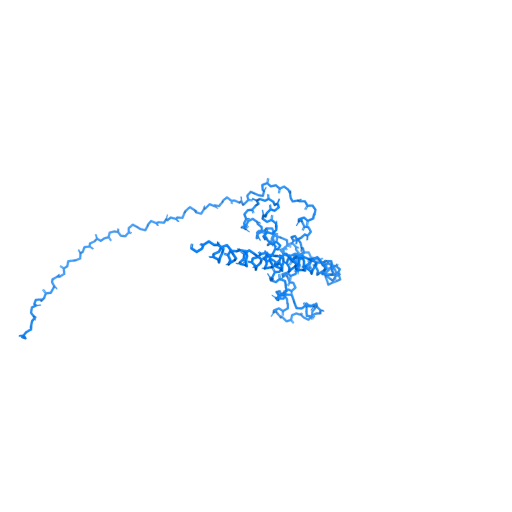163 ? -32.660 -8.032 39.678 1.00 53.84 163 ASN A C 1
ATOM 1245 O O . ASN A 1 163 ? -33.168 -7.736 38.594 1.00 53.84 163 ASN A O 1
ATOM 1249 N N . PRO A 1 164 ? -33.050 -9.111 40.387 1.00 54.94 164 PRO A N 1
ATOM 1250 C CA . PRO A 1 164 ? -34.180 -9.969 40.015 1.00 54.94 164 PRO A CA 1
ATOM 1251 C C . PRO A 1 164 ? -35.561 -9.333 40.250 1.00 54.94 164 PRO A C 1
ATOM 1253 O O . PRO A 1 164 ? -35.707 -8.498 41.175 1.00 54.94 164 PRO A O 1
#